Protein AF-A0A4W5LMT3-F1 (afdb_monomer_lite)

Sequence (85 aa):
MDEIDGMAGNEDRGGIQEMIGLIKQSRIPIICMCNDRNHQKIRSLANYCFDLRFQRPRLEQIKVCIHTHTGKYTTETHRSRNTSI

Organism: NCBI:txid62062

Radius of gyration: 20.85 Å; chains: 1; bounding box: 31×31×60 Å

Secondary structure (DSSP, 8-state):
---GGG--TTTTTTHHHHHHHHHHH-SSPPP---S-TTSHHHHHHGGGS--PPPPPPPHHHHHHHHHHHHHHHHHHHHHHHHS--

Foldseek 3Di:
DEAPLPQDDPVNVCVLVVVLVCLVPDPDDDDYYHDDCVRPSNVVNCVSDDDDDDDDDDPVVVVVVVVVVVVVVVVVVVVVVVVPD

pLDDT: mean 82.75, std 13.2, range [46.56, 96.5]

Structure (mmCIF, N/CA/C/O backbone):
data_AF-A0A4W5LMT3-F1
#
_entry.id   AF-A0A4W5LMT3-F1
#
loop_
_atom_site.group_PDB
_atom_site.id
_atom_site.type_symbol
_atom_site.label_atom_id
_atom_site.label_alt_id
_atom_site.label_comp_id
_atom_site.label_asym_id
_atom_site.label_entity_id
_atom_site.label_seq_id
_atom_site.pdbx_PDB_ins_code
_atom_site.Cartn_x
_atom_site.Cartn_y
_atom_site.Cartn_z
_atom_site.occupancy
_atom_site.B_iso_or_equiv
_atom_site.auth_seq_id
_atom_site.auth_comp_id
_atom_site.auth_asym_id
_atom_site.auth_atom_id
_atom_site.pdbx_PDB_model_num
ATOM 1 N N . MET A 1 1 ? -2.499 7.124 -1.427 1.00 76.19 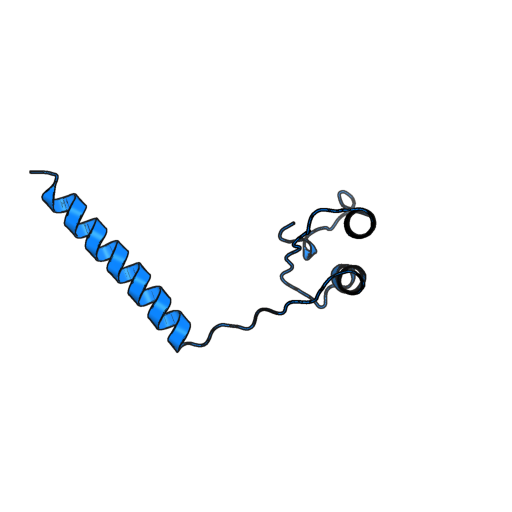1 MET A N 1
ATOM 2 C CA . MET A 1 1 ? -1.341 7.635 -0.668 1.00 76.19 1 MET A CA 1
ATOM 3 C C . MET A 1 1 ? -0.166 6.739 -0.995 1.00 76.19 1 MET A C 1
ATOM 5 O O . MET A 1 1 ? -0.285 5.534 -0.781 1.00 76.19 1 MET A O 1
ATOM 9 N N . ASP A 1 2 ? 0.870 7.295 -1.614 1.00 82.12 2 ASP A N 1
ATOM 10 C CA . ASP A 1 2 ? 2.090 6.560 -1.963 1.00 82.12 2 ASP A CA 1
ATOM 11 C C . ASP A 1 2 ? 3.119 6.677 -0.829 1.00 82.12 2 ASP A C 1
ATOM 13 O O . ASP A 1 2 ? 3.037 7.623 -0.048 1.00 82.12 2 ASP A O 1
ATOM 17 N N . GLU A 1 3 ? 4.025 5.707 -0.718 1.00 82.06 3 GLU A N 1
ATOM 18 C CA . GLU A 1 3 ? 5.136 5.694 0.253 1.00 82.06 3 GLU A CA 1
ATOM 19 C C . GLU A 1 3 ? 4.710 5.877 1.724 1.00 82.06 3 GLU A C 1
ATOM 21 O O . GLU A 1 3 ? 5.376 6.524 2.534 1.00 82.06 3 GLU A O 1
ATOM 26 N N . ILE A 1 4 ? 3.580 5.281 2.112 1.00 80.81 4 ILE A N 1
ATOM 27 C CA . ILE A 1 4 ? 3.007 5.447 3.460 1.00 80.81 4 ILE A CA 1
ATOM 28 C C . ILE A 1 4 ? 3.879 4.836 4.578 1.00 80.81 4 ILE A C 1
ATOM 30 O O . ILE A 1 4 ? 3.708 5.139 5.761 1.00 80.81 4 ILE A O 1
ATOM 34 N N . ASP A 1 5 ? 4.836 3.980 4.218 1.00 78.75 5 ASP A N 1
ATOM 35 C CA . ASP A 1 5 ? 5.876 3.461 5.106 1.00 78.75 5 ASP A CA 1
ATOM 36 C C . ASP A 1 5 ? 6.976 4.483 5.423 1.00 78.75 5 ASP A C 1
ATOM 38 O O . ASP A 1 5 ? 7.648 4.326 6.445 1.00 78.75 5 ASP A O 1
ATOM 42 N N . GLY A 1 6 ? 7.103 5.540 4.616 1.00 80.62 6 GLY A N 1
ATOM 43 C CA . GLY A 1 6 ? 8.033 6.651 4.808 1.00 80.62 6 GLY A CA 1
ATOM 44 C C . GLY A 1 6 ? 7.590 7.693 5.838 1.00 80.62 6 GLY A C 1
ATOM 45 O O . GLY A 1 6 ? 8.422 8.486 6.268 1.00 80.62 6 GLY A O 1
ATOM 46 N N . MET A 1 7 ? 6.328 7.675 6.295 1.00 74.44 7 MET A N 1
ATOM 47 C CA . MET A 1 7 ? 5.828 8.614 7.313 1.00 74.44 7 MET A CA 1
ATOM 48 C C . MET A 1 7 ? 6.569 8.416 8.642 1.00 74.44 7 MET A C 1
ATOM 50 O O . MET A 1 7 ? 6.259 7.501 9.421 1.00 74.44 7 MET A O 1
ATOM 54 N N . ALA A 1 8 ? 7.576 9.243 8.910 1.00 67.94 8 ALA A N 1
ATOM 55 C CA . ALA A 1 8 ? 8.514 9.110 10.020 1.00 67.94 8 ALA A CA 1
ATOM 56 C C . ALA A 1 8 ? 8.951 10.479 10.565 1.00 67.94 8 ALA A C 1
ATOM 58 O O . ALA A 1 8 ? 8.747 11.512 9.949 1.00 67.94 8 ALA A O 1
ATOM 59 N N . GLY A 1 9 ? 9.551 10.485 11.759 1.00 69.19 9 GLY A N 1
ATOM 60 C CA . GLY A 1 9 ? 9.931 11.722 12.446 1.00 69.19 9 GLY A CA 1
ATOM 61 C C . GLY A 1 9 ? 8.805 12.337 13.283 1.00 69.19 9 GLY A C 1
ATOM 62 O O . GLY A 1 9 ? 7.726 11.763 13.438 1.00 69.19 9 GLY A O 1
ATOM 63 N N . ASN A 1 10 ? 9.098 13.484 13.901 1.00 67.94 10 ASN A N 1
ATOM 64 C CA . ASN A 1 10 ? 8.134 14.220 14.727 1.00 67.94 10 ASN A CA 1
ATOM 65 C C . ASN A 1 10 ? 7.057 14.923 13.892 1.00 67.94 10 ASN A C 1
ATOM 67 O O . ASN A 1 10 ? 6.002 15.230 14.436 1.00 67.94 10 ASN A O 1
ATOM 71 N N . GLU A 1 11 ? 7.322 15.151 12.605 1.00 71.56 11 GLU A N 1
ATOM 72 C CA . GLU A 1 11 ? 6.434 15.868 11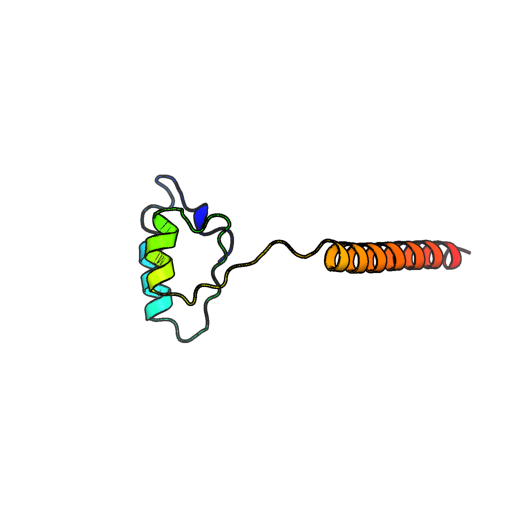.685 1.00 71.56 11 GLU A CA 1
ATOM 73 C C . GLU A 1 11 ? 5.192 15.032 11.327 1.00 71.56 1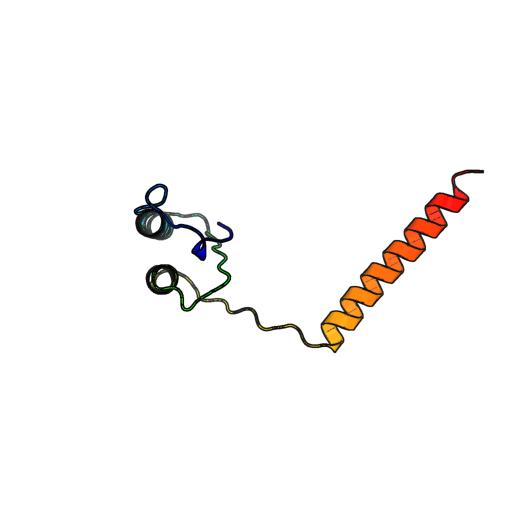1 GLU A C 1
ATOM 75 O O . GLU A 1 11 ? 4.088 15.561 11.334 1.00 71.56 11 GLU A O 1
ATOM 80 N N . ASP A 1 12 ? 5.338 13.707 11.181 1.00 74.62 12 ASP A N 1
ATOM 81 C CA . ASP A 1 12 ? 4.238 12.782 10.844 1.00 74.62 12 ASP A CA 1
ATOM 82 C C . ASP A 1 12 ? 3.725 11.963 12.044 1.00 74.62 12 ASP A C 1
ATOM 84 O O . ASP A 1 12 ? 3.148 10.870 11.903 1.00 74.62 12 ASP A O 1
ATOM 88 N N . ARG A 1 13 ? 3.956 12.445 13.272 1.00 75.00 13 ARG A N 1
ATOM 89 C CA . ARG A 1 13 ? 3.466 11.767 14.481 1.00 75.00 13 ARG A CA 1
ATOM 90 C C . ARG A 1 13 ? 1.939 11.678 14.450 1.00 75.00 13 ARG A C 1
ATOM 92 O O . ARG A 1 13 ? 1.243 12.678 14.526 1.00 75.00 13 ARG A O 1
ATOM 99 N N . GLY A 1 14 ? 1.427 10.449 14.387 1.00 83.12 14 GLY A N 1
ATOM 100 C CA . GLY A 1 14 ? -0.012 10.171 14.356 1.00 83.12 14 GLY A CA 1
ATOM 101 C C . GLY A 1 14 ? -0.616 10.048 12.953 1.00 83.12 14 GLY A C 1
ATOM 102 O O . GLY A 1 14 ? -1.756 9.604 12.852 1.00 83.12 14 GLY A O 1
ATOM 103 N N . GLY A 1 15 ? 0.138 10.306 11.875 1.00 87.69 15 GLY A N 1
ATOM 104 C CA . GLY A 1 15 ? -0.387 10.248 10.500 1.00 87.69 15 GLY A CA 1
ATOM 105 C C . GLY A 1 15 ? -1.044 8.906 10.141 1.00 87.69 15 GLY A C 1
ATOM 106 O O . GLY A 1 15 ? -2.107 8.868 9.530 1.00 87.69 15 GLY A O 1
ATOM 107 N N . ILE A 1 16 ? -0.487 7.785 10.618 1.00 88.75 16 ILE A N 1
ATOM 108 C CA . ILE A 1 16 ? -1.091 6.449 10.444 1.00 88.75 16 ILE A CA 1
ATOM 109 C C . ILE A 1 16 ? -2.440 6.320 11.164 1.00 88.75 16 ILE A C 1
ATOM 111 O O . ILE A 1 16 ? -3.353 5.694 10.632 1.00 88.75 16 ILE A O 1
ATOM 115 N N . GLN A 1 17 ? -2.571 6.863 12.378 1.00 89.06 17 GLN A N 1
ATOM 116 C CA . GLN A 1 17 ? -3.822 6.774 13.136 1.00 89.06 17 GLN A CA 1
ATOM 117 C C . GLN A 1 17 ? -4.923 7.586 12.460 1.00 89.06 17 GLN A C 1
ATOM 119 O O . GLN A 1 17 ? -6.037 7.083 12.314 1.00 89.06 17 GLN A O 1
ATOM 124 N N . GLU A 1 18 ? -4.587 8.782 11.980 1.00 90.31 18 GLU A N 1
ATOM 125 C CA . GLU A 1 18 ? -5.527 9.618 11.237 1.00 90.31 18 GLU A CA 1
ATOM 126 C C . GLU A 1 18 ? -5.936 8.954 9.920 1.00 90.31 18 GLU A C 1
ATOM 128 O O . GLU A 1 18 ? -7.119 8.885 9.590 1.00 90.31 18 GLU A O 1
ATOM 133 N N . MET A 1 19 ? -4.981 8.337 9.218 1.00 90.94 19 MET A N 1
ATOM 134 C CA . MET A 1 19 ? -5.264 7.587 7.996 1.00 90.94 19 MET A CA 1
ATOM 135 C C . MET A 1 19 ? -6.205 6.400 8.243 1.00 90.94 19 MET A C 1
ATOM 137 O O . MET A 1 19 ? -7.122 6.160 7.458 1.00 90.94 19 MET A O 1
ATOM 141 N N . ILE A 1 20 ? -6.035 5.675 9.353 1.00 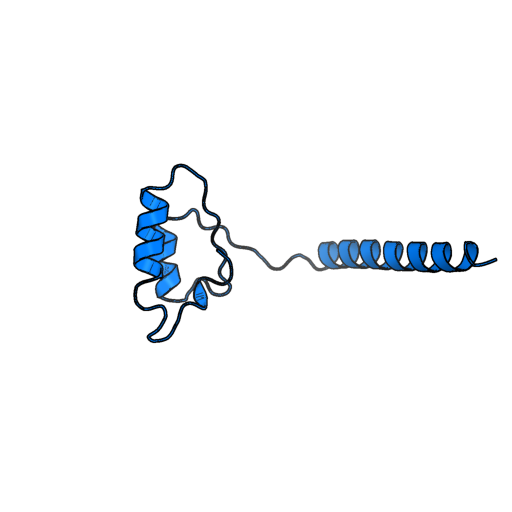91.81 20 ILE A N 1
ATOM 142 C CA . ILE A 1 20 ? -6.979 4.624 9.767 1.00 91.81 20 ILE A CA 1
ATOM 143 C C . ILE A 1 20 ? -8.369 5.224 10.031 1.00 91.81 20 ILE A C 1
ATOM 145 O O . ILE A 1 20 ? -9.376 4.614 9.665 1.00 91.81 20 ILE A O 1
ATOM 149 N N . GLY A 1 21 ? -8.441 6.405 10.651 1.00 93.44 21 GLY A N 1
ATOM 150 C CA . GLY A 1 21 ? -9.689 7.146 10.851 1.00 93.44 21 GLY A CA 1
ATOM 151 C C . GLY A 1 21 ? -10.388 7.466 9.529 1.00 93.44 21 GLY A C 1
ATOM 152 O O . GLY A 1 21 ? -11.565 7.140 9.359 1.00 93.44 21 GLY A O 1
ATOM 153 N N . LEU A 1 22 ? -9.638 8.001 8.564 1.00 93.44 22 LEU A N 1
ATOM 154 C CA . LEU A 1 22 ? -10.128 8.301 7.219 1.00 93.44 22 LEU A CA 1
ATOM 155 C C . LEU A 1 22 ? -10.622 7.049 6.497 1.00 93.44 22 LEU A C 1
ATOM 157 O O . LEU A 1 22 ? -11.713 7.068 5.938 1.00 93.44 22 LEU A O 1
ATOM 161 N N . ILE A 1 23 ? -9.881 5.940 6.548 1.00 93.44 23 ILE A N 1
ATOM 162 C CA . ILE A 1 23 ? -10.293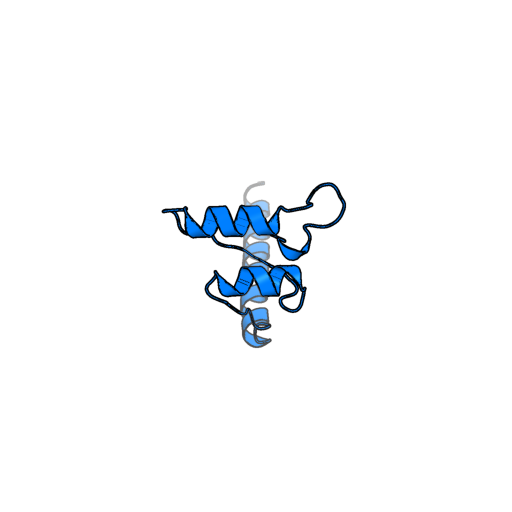 4.674 5.922 1.00 93.44 23 ILE A CA 1
ATOM 163 C C . ILE A 1 23 ? -11.627 4.179 6.491 1.00 93.44 23 ILE A C 1
ATOM 165 O O . ILE A 1 23 ? -12.478 3.717 5.735 1.00 93.44 23 ILE A O 1
ATOM 169 N N . LYS A 1 24 ? -11.844 4.311 7.805 1.00 92.94 24 LYS A N 1
ATOM 170 C CA . LYS A 1 24 ? -13.095 3.885 8.456 1.00 92.94 24 LYS A CA 1
ATOM 171 C C . LYS A 1 24 ? -14.303 4.746 8.082 1.00 92.94 24 LYS A C 1
ATOM 173 O O . LYS A 1 24 ? -15.424 4.249 8.117 1.00 92.94 24 LYS A O 1
ATOM 178 N N . GLN A 1 25 ? -14.092 6.027 7.788 1.00 95.44 25 GLN A N 1
ATOM 179 C CA . GLN A 1 25 ? -15.172 6.989 7.534 1.00 95.44 25 GLN A CA 1
ATOM 180 C C . GLN A 1 25 ? -15.404 7.258 6.042 1.00 95.44 25 GLN A C 1
ATOM 182 O O . GLN A 1 25 ? -16.483 7.710 5.652 1.00 95.44 25 GLN A O 1
ATOM 187 N N . SER A 1 26 ? -14.401 6.998 5.202 1.00 94.38 26 SER A N 1
ATOM 188 C CA . SER A 1 26 ? -14.447 7.294 3.776 1.00 94.38 26 SER A CA 1
ATOM 189 C C . SER A 1 26 ? -15.483 6.434 3.057 1.00 94.38 26 SER A C 1
ATOM 191 O O . SER A 1 26 ? -15.554 5.220 3.227 1.00 94.38 26 SER A O 1
ATOM 193 N N . ARG A 1 27 ? -16.257 7.075 2.177 1.00 94.31 27 ARG A N 1
ATOM 194 C CA . ARG A 1 27 ? -17.148 6.406 1.211 1.00 94.31 27 ARG A CA 1
ATOM 195 C C . ARG A 1 27 ? -16.503 6.230 -0.165 1.00 94.31 27 ARG A C 1
ATOM 197 O O . ARG A 1 27 ? -17.126 5.691 -1.073 1.00 94.31 27 ARG A O 1
ATOM 204 N N . ILE A 1 28 ? -15.272 6.714 -0.319 1.00 93.19 28 ILE A N 1
ATOM 205 C CA . ILE A 1 28 ? -14.471 6.628 -1.539 1.00 93.19 28 ILE A CA 1
ATOM 206 C C . ILE A 1 28 ? -13.366 5.592 -1.292 1.00 93.19 28 ILE A C 1
ATOM 208 O O . ILE A 1 28 ? -12.750 5.622 -0.221 1.00 93.19 28 ILE A O 1
ATOM 212 N N . PRO A 1 29 ? -13.095 4.677 -2.241 1.00 91.25 29 PRO A N 1
ATOM 213 C CA . PRO A 1 29 ? -12.032 3.693 -2.084 1.00 91.25 29 PRO A CA 1
ATOM 214 C C . PRO A 1 29 ? -10.668 4.382 -1.992 1.00 91.25 29 PRO A C 1
ATOM 216 O O . PRO A 1 29 ? -10.288 5.163 -2.863 1.00 91.25 29 PRO A O 1
ATOM 219 N N . ILE A 1 30 ? -9.923 4.072 -0.933 1.00 92.75 30 ILE A N 1
ATOM 220 C CA . ILE A 1 30 ? -8.581 4.602 -0.696 1.00 92.75 30 ILE A CA 1
ATOM 221 C C . ILE A 1 30 ? -7.560 3.521 -1.047 1.00 92.75 30 ILE A C 1
ATOM 223 O O . ILE A 1 30 ? -7.614 2.414 -0.515 1.00 92.75 30 ILE A O 1
ATOM 227 N N . ILE A 1 31 ? -6.610 3.857 -1.923 1.00 93.06 31 ILE A N 1
ATOM 228 C CA . ILE A 1 31 ? -5.488 2.984 -2.279 1.00 93.06 31 ILE A CA 1
ATOM 229 C C . ILE A 1 31 ? -4.229 3.494 -1.575 1.00 93.06 31 ILE A C 1
ATOM 231 O O . ILE A 1 31 ? -3.796 4.636 -1.780 1.00 93.06 31 ILE A O 1
ATOM 235 N N . CYS A 1 32 ? -3.654 2.636 -0.735 1.00 92.38 32 CYS A N 1
ATOM 236 C CA . CYS A 1 32 ? -2.399 2.881 -0.030 1.00 92.38 32 CYS A CA 1
ATOM 237 C C . CYS A 1 32 ? -1.306 1.989 -0.616 1.00 92.38 32 CYS A C 1
ATOM 239 O O . CYS A 1 32 ? -1.526 0.791 -0.798 1.00 92.38 32 CYS A O 1
ATOM 241 N N . MET A 1 33 ? -0.140 2.570 -0.883 1.00 91.88 33 MET A N 1
ATOM 242 C CA . MET A 1 33 ? 1.032 1.857 -1.385 1.00 91.88 33 MET A CA 1
ATOM 243 C C . MET A 1 33 ? 2.158 1.981 -0.357 1.00 91.88 33 MET A C 1
ATOM 245 O O . MET A 1 33 ? 2.348 3.038 0.243 1.00 91.88 33 MET A O 1
ATOM 249 N N . CYS A 1 34 ? 2.848 0.871 -0.107 1.00 90.62 34 CYS A N 1
ATOM 250 C CA . CYS A 1 34 ? 3.988 0.781 0.802 1.00 90.62 34 CYS A CA 1
ATOM 251 C C . CYS A 1 34 ? 5.046 -0.137 0.193 1.00 90.62 34 CYS A C 1
ATOM 253 O O . CYS A 1 34 ? 4.692 -1.141 -0.435 1.00 90.62 34 CYS A O 1
ATOM 255 N N . ASN A 1 35 ? 6.321 0.163 0.431 1.00 89.38 35 ASN A N 1
ATOM 256 C CA . ASN A 1 35 ? 7.425 -0.660 -0.056 1.00 89.38 35 ASN A CA 1
ATOM 257 C C . ASN A 1 35 ? 7.748 -1.812 0.907 1.00 89.38 35 ASN A C 1
ATOM 259 O O . ASN A 1 35 ? 7.924 -2.948 0.462 1.00 89.38 35 ASN A O 1
ATOM 263 N N . ASP A 1 36 ? 7.773 -1.555 2.220 1.00 87.50 36 ASP A N 1
ATOM 264 C CA . ASP A 1 36 ? 7.986 -2.587 3.241 1.00 87.50 36 ASP A CA 1
ATOM 265 C C . ASP A 1 36 ? 6.732 -2.866 4.079 1.00 87.50 36 ASP A C 1
ATOM 267 O O . ASP A 1 36 ? 6.323 -2.106 4.962 1.00 87.50 36 ASP A O 1
ATOM 271 N N . ARG A 1 37 ? 6.156 -4.049 3.861 1.00 86.62 37 ARG A N 1
ATOM 272 C CA . ARG A 1 37 ? 4.992 -4.519 4.613 1.00 86.62 37 ARG A CA 1
ATOM 273 C C . ARG A 1 37 ? 5.301 -4.874 6.073 1.00 86.62 37 ARG A C 1
ATOM 275 O O . ARG A 1 37 ? 4.396 -4.844 6.911 1.00 86.62 37 ARG A O 1
ATOM 282 N N . ASN A 1 38 ? 6.537 -5.248 6.391 1.00 88.12 38 ASN A N 1
ATOM 283 C CA . ASN A 1 38 ? 6.910 -5.679 7.739 1.00 88.12 38 ASN A CA 1
ATOM 284 C C . ASN A 1 38 ? 7.092 -4.504 8.703 1.00 88.12 38 ASN A C 1
ATOM 286 O O . ASN A 1 38 ? 7.154 -4.710 9.920 1.00 88.12 38 ASN A O 1
ATOM 290 N N . HIS A 1 39 ? 7.116 -3.279 8.182 1.00 87.56 39 HIS A N 1
ATOM 291 C CA . HIS A 1 39 ? 7.223 -2.079 8.985 1.00 87.56 39 HIS A CA 1
ATOM 292 C C . HIS A 1 39 ? 6.067 -1.995 10.004 1.00 87.56 39 HIS A C 1
ATOM 294 O O . HIS A 1 39 ? 4.892 -2.175 9.667 1.00 87.56 39 HIS A O 1
ATOM 300 N N . GLN A 1 40 ? 6.384 -1.733 11.280 1.00 85.62 40 GLN A N 1
ATOM 301 C CA . GLN A 1 40 ? 5.418 -1.813 12.394 1.00 85.62 40 GLN A CA 1
ATOM 302 C C . GLN A 1 40 ? 4.161 -0.958 12.167 1.00 85.62 40 GLN A C 1
ATOM 304 O O . GLN A 1 40 ? 3.050 -1.382 12.481 1.00 85.62 40 GLN A O 1
ATOM 309 N N . LYS A 1 41 ? 4.331 0.223 11.567 1.00 83.00 41 LYS A N 1
ATOM 310 C CA . LYS A 1 41 ? 3.247 1.148 11.213 1.00 83.00 41 LYS A CA 1
ATOM 311 C C . LYS A 1 41 ? 2.287 0.556 10.180 1.00 83.00 41 LYS A C 1
ATOM 313 O O . LYS A 1 41 ? 1.070 0.635 10.345 1.00 83.00 41 LYS A O 1
ATOM 318 N N . ILE A 1 42 ? 2.835 -0.099 9.158 1.00 89.19 42 ILE A N 1
ATOM 319 C CA . ILE A 1 42 ? 2.053 -0.750 8.105 1.00 89.19 42 ILE A CA 1
ATOM 320 C C . ILE A 1 42 ? 1.319 -1.968 8.648 1.00 89.19 42 ILE A C 1
ATOM 322 O O . ILE A 1 42 ? 0.176 -2.200 8.270 1.00 89.19 42 ILE A O 1
ATOM 326 N N . ARG A 1 43 ? 1.913 -2.722 9.580 1.00 89.44 43 ARG A N 1
ATOM 327 C CA . ARG A 1 43 ? 1.216 -3.838 10.241 1.00 89.44 43 ARG A CA 1
ATOM 328 C C . ARG A 1 43 ? -0.077 -3.385 10.922 1.00 89.44 43 ARG A C 1
ATOM 330 O O . ARG A 1 43 ? -1.079 -4.082 10.804 1.00 89.44 43 ARG A O 1
ATOM 337 N N . SER A 1 44 ? -0.069 -2.223 11.575 1.00 89.31 44 SER A N 1
ATOM 338 C CA . SER A 1 44 ? -1.267 -1.643 12.196 1.00 89.31 44 SER A CA 1
ATOM 339 C C . SER A 1 44 ? -2.311 -1.205 11.165 1.00 89.31 44 SER A C 1
ATOM 341 O O . SER A 1 44 ? -3.492 -1.499 11.341 1.00 89.31 44 SER A O 1
ATOM 343 N N . LEU A 1 45 ? -1.886 -0.546 10.081 1.00 90.25 45 LEU A N 1
ATOM 344 C CA . LEU A 1 45 ? -2.763 -0.099 8.991 1.00 90.25 45 LEU A CA 1
ATOM 345 C C . LEU A 1 45 ? -3.375 -1.273 8.213 1.00 90.25 45 LEU A C 1
ATOM 347 O O . LEU A 1 45 ? -4.557 -1.257 7.886 1.00 90.25 45 LEU A O 1
ATOM 351 N N . ALA A 1 46 ? -2.587 -2.315 7.951 1.00 90.75 46 ALA A N 1
ATOM 352 C CA . ALA A 1 46 ? -2.981 -3.453 7.130 1.00 90.75 46 ALA A CA 1
ATOM 353 C C . ALA A 1 46 ? -4.123 -4.286 7.731 1.00 90.75 46 ALA A C 1
ATOM 355 O O . ALA A 1 46 ? -4.754 -5.043 7.006 1.00 90.75 46 ALA A O 1
ATOM 356 N N . ASN A 1 47 ? -4.425 -4.131 9.024 1.00 91.12 47 ASN A N 1
ATOM 357 C CA . ASN A 1 47 ? -5.612 -4.735 9.638 1.00 91.12 47 ASN A CA 1
ATOM 358 C C . ASN A 1 47 ? -6.929 -4.092 9.163 1.00 91.12 47 ASN A C 1
ATOM 360 O O . ASN A 1 47 ? -7.995 -4.660 9.379 1.00 91.12 47 ASN A O 1
ATOM 364 N N . TYR A 1 48 ? -6.864 -2.910 8.544 1.00 92.00 48 TYR A N 1
ATOM 365 C CA . TYR A 1 48 ? -8.019 -2.140 8.069 1.00 92.00 48 TYR A CA 1
ATOM 366 C C . TYR A 1 48 ? -8.106 -2.066 6.540 1.00 92.00 48 TYR A C 1
ATOM 368 O O . TYR A 1 48 ? -9.028 -1.453 6.009 1.00 92.00 48 TYR A O 1
ATOM 376 N N . CYS A 1 49 ? -7.158 -2.683 5.835 1.00 92.00 49 CYS A N 1
ATOM 377 C CA . CYS A 1 49 ? -7.057 -2.644 4.383 1.00 92.00 49 CYS A CA 1
ATOM 378 C C . CYS A 1 49 ? -7.086 -4.058 3.805 1.00 92.00 49 CYS A C 1
ATOM 380 O O . CYS A 1 49 ? -6.692 -5.026 4.454 1.00 92.00 49 CYS A O 1
ATOM 382 N N . PHE A 1 50 ? -7.472 -4.166 2.538 1.00 92.94 50 PHE A N 1
ATOM 383 C CA . PHE A 1 50 ? -7.216 -5.373 1.765 1.00 92.94 50 PHE A CA 1
ATOM 384 C C . PHE A 1 50 ? -5.734 -5.422 1.353 1.00 92.94 50 PHE A C 1
ATOM 386 O O . PHE A 1 50 ? -5.245 -4.520 0.674 1.00 92.94 50 PHE A O 1
ATOM 393 N N . ASP A 1 51 ? -5.013 -6.453 1.798 1.00 92.12 51 ASP A N 1
ATOM 394 C CA . ASP A 1 51 ? -3.570 -6.606 1.576 1.00 92.12 51 ASP A CA 1
ATOM 395 C C . ASP A 1 51 ? -3.267 -7.214 0.202 1.00 92.12 51 ASP A C 1
ATOM 397 O O . ASP A 1 51 ? -3.380 -8.424 -0.002 1.00 92.12 51 ASP A O 1
ATOM 401 N N . LEU A 1 52 ? -2.837 -6.368 -0.733 1.00 92.62 52 LEU A N 1
ATOM 402 C CA . LEU A 1 52 ? -2.369 -6.775 -2.054 1.00 92.62 52 LEU A CA 1
ATOM 403 C C . LEU A 1 52 ? -0.841 -6.783 -2.098 1.00 92.62 52 LEU A C 1
ATOM 405 O O . LEU A 1 52 ? -0.195 -5.745 -1.973 1.00 92.62 52 LEU A O 1
ATOM 409 N N . ARG A 1 53 ? -0.258 -7.965 -2.321 1.00 91.69 53 ARG A N 1
ATOM 410 C CA . ARG A 1 53 ? 1.197 -8.140 -2.399 1.00 91.69 53 ARG A CA 1
ATOM 411 C C . ARG A 1 53 ? 1.656 -8.252 -3.842 1.00 91.69 53 ARG A C 1
ATOM 413 O O . ARG A 1 53 ? 1.340 -9.222 -4.529 1.00 91.69 53 ARG A O 1
ATOM 420 N N . PHE A 1 54 ? 2.461 -7.289 -4.273 1.00 91.56 54 PHE A N 1
ATOM 421 C CA . PHE A 1 54 ? 3.127 -7.350 -5.565 1.00 91.56 54 PHE A CA 1
ATOM 422 C C . PHE A 1 54 ? 4.320 -8.300 -5.492 1.00 91.56 54 PHE A C 1
ATOM 424 O O . PHE A 1 54 ? 5.193 -8.179 -4.634 1.00 91.56 54 PHE A O 1
ATOM 431 N N . GLN A 1 55 ? 4.350 -9.263 -6.405 1.00 92.00 55 GLN A N 1
ATOM 432 C CA . GLN A 1 55 ? 5.499 -10.136 -6.595 1.00 92.00 55 GLN A CA 1
ATOM 433 C C . GLN A 1 55 ? 6.386 -9.579 -7.700 1.00 92.00 55 GLN A C 1
ATOM 435 O O . GLN A 1 55 ? 5.914 -8.904 -8.617 1.00 92.00 55 GLN A O 1
ATOM 440 N N . ARG A 1 56 ? 7.682 -9.896 -7.634 1.00 91.88 56 ARG A N 1
ATOM 441 C CA . ARG A 1 56 ? 8.588 -9.567 -8.732 1.00 91.88 56 ARG A CA 1
ATOM 442 C C . ARG A 1 56 ? 8.075 -10.214 -10.025 1.00 91.88 56 ARG A C 1
ATOM 444 O O . ARG A 1 56 ? 7.819 -11.421 -10.023 1.00 91.88 56 ARG A O 1
ATOM 451 N N . PRO A 1 57 ? 7.921 -9.442 -11.115 1.00 94.56 57 PRO A N 1
ATOM 452 C CA . PRO A 1 57 ? 7.471 -9.990 -12.383 1.00 94.56 57 PRO A CA 1
ATOM 453 C C . PRO A 1 57 ? 8.476 -11.017 -12.907 1.00 94.56 57 PRO A C 1
ATOM 455 O O . PRO A 1 57 ? 9.680 -10.935 -12.645 1.00 94.56 57 PRO A O 1
ATOM 458 N N . ARG A 1 58 ? 7.983 -11.997 -13.668 1.00 96.50 58 ARG A N 1
ATOM 459 C CA . ARG A 1 58 ? 8.847 -13.014 -14.278 1.00 96.50 58 ARG A CA 1
ATOM 460 C C . ARG A 1 58 ? 9.724 -12.377 -15.351 1.00 96.50 58 ARG A C 1
ATOM 462 O O . ARG A 1 58 ? 9.285 -11.460 -16.045 1.00 96.50 58 ARG A O 1
ATOM 469 N N . LEU A 1 59 ? 10.923 -12.926 -15.552 1.00 94.44 59 LEU A N 1
ATOM 470 C CA . LEU A 1 59 ? 11.877 -12.429 -16.552 1.00 94.44 59 LEU A CA 1
ATOM 471 C C . LEU A 1 59 ? 11.255 -12.307 -17.950 1.00 94.44 59 LEU A C 1
ATOM 473 O O . LEU A 1 59 ? 11.479 -11.309 -18.625 1.00 94.44 59 LEU A O 1
ATOM 477 N N . GLU A 1 60 ? 10.412 -13.257 -18.357 1.00 94.88 60 GLU A N 1
ATOM 478 C CA . GLU A 1 60 ? 9.733 -13.208 -19.660 1.00 94.88 60 GLU A CA 1
ATOM 479 C C . GLU A 1 60 ? 8.774 -12.014 -19.794 1.00 94.88 60 GLU A C 1
ATOM 481 O O . GLU A 1 60 ? 8.730 -11.367 -20.837 1.00 94.88 60 GLU A O 1
ATOM 486 N N . GLN A 1 61 ? 8.063 -11.647 -18.724 1.00 93.06 61 GLN A N 1
ATOM 487 C CA . GLN A 1 61 ? 7.171 -10.480 -18.727 1.00 93.06 61 GLN A CA 1
ATOM 4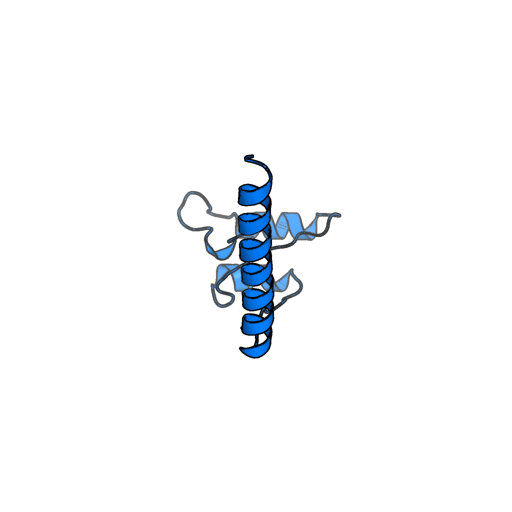88 C C . GLN A 1 61 ? 7.971 -9.175 -18.811 1.00 93.06 61 GLN A C 1
ATOM 490 O O . GLN A 1 61 ? 7.574 -8.246 -19.515 1.00 93.06 61 GLN A O 1
ATOM 495 N N . ILE A 1 62 ? 9.124 -9.128 -18.137 1.00 93.50 62 ILE A N 1
ATOM 496 C CA . ILE A 1 62 ? 10.048 -7.991 -18.196 1.00 93.50 62 ILE A CA 1
ATOM 497 C C . ILE A 1 62 ? 10.606 -7.844 -19.617 1.00 93.50 62 ILE A C 1
ATOM 499 O O . ILE A 1 62 ? 10.549 -6.751 -20.176 1.00 93.50 62 ILE A O 1
ATOM 503 N N . LYS A 1 63 ? 11.080 -8.937 -20.233 1.00 92.38 63 LYS A N 1
ATOM 504 C CA . LYS A 1 63 ? 11.609 -8.940 -21.609 1.00 92.38 63 LYS A CA 1
ATOM 505 C C . LYS A 1 63 ? 10.589 -8.411 -22.614 1.00 92.38 63 LYS A C 1
ATOM 507 O O . LYS A 1 63 ? 10.927 -7.532 -23.401 1.00 92.38 63 LYS A O 1
ATOM 512 N N . VAL A 1 64 ? 9.346 -8.900 -22.565 1.00 93.31 64 VAL A N 1
ATOM 513 C CA . VAL A 1 64 ? 8.261 -8.438 -23.450 1.00 93.31 64 VAL A CA 1
ATOM 514 C C . VAL A 1 64 ? 7.997 -6.944 -23.264 1.00 93.31 64 VAL A C 1
ATOM 516 O O . VAL A 1 64 ? 7.881 -6.208 -24.248 1.00 93.31 64 VAL A O 1
ATOM 519 N N . CYS A 1 65 ? 7.941 -6.479 -22.013 1.00 91.38 65 CYS A N 1
ATOM 520 C CA . CYS A 1 65 ? 7.697 -5.073 -21.710 1.00 91.38 65 CYS A CA 1
ATOM 521 C C . CYS A 1 65 ? 8.828 -4.178 -22.235 1.00 91.38 65 CYS A C 1
ATOM 523 O O . CYS A 1 65 ? 8.556 -3.201 -22.934 1.00 91.38 65 CYS A O 1
ATOM 525 N N . ILE A 1 66 ? 10.088 -4.543 -21.972 1.00 91.88 66 ILE A N 1
ATOM 526 C CA . ILE A 1 66 ? 11.260 -3.800 -22.449 1.00 91.88 66 ILE A CA 1
ATOM 527 C C . ILE A 1 66 ? 11.302 -3.800 -23.975 1.00 91.88 66 ILE A C 1
ATOM 529 O O . ILE A 1 66 ? 11.404 -2.728 -24.557 1.00 91.88 66 ILE A O 1
ATOM 533 N N . HIS A 1 67 ? 11.147 -4.960 -24.622 1.00 87.81 67 HIS A N 1
ATOM 534 C CA . HIS A 1 67 ? 11.148 -5.071 -26.082 1.00 87.81 67 HIS A CA 1
ATOM 535 C C . HIS A 1 67 ? 10.090 -4.163 -26.725 1.00 87.81 67 HIS A C 1
ATOM 537 O O . HIS A 1 67 ? 10.382 -3.432 -27.673 1.00 87.81 67 HIS A O 1
ATOM 543 N N . THR A 1 68 ? 8.878 -4.153 -26.162 1.00 87.50 68 THR A N 1
ATOM 544 C CA . THR A 1 68 ? 7.788 -3.285 -26.626 1.00 87.50 68 THR A CA 1
ATOM 545 C C . THR A 1 68 ? 8.141 -1.806 -26.466 1.00 87.50 68 THR A C 1
ATOM 547 O O . THR A 1 68 ? 7.905 -1.021 -27.383 1.00 87.50 68 THR A O 1
ATOM 550 N N . HIS A 1 69 ? 8.722 -1.407 -25.330 1.00 82.31 69 HIS A N 1
ATOM 551 C CA . HIS A 1 69 ? 9.144 -0.020 -25.117 1.00 82.31 69 HIS A CA 1
ATOM 552 C C . HIS A 1 69 ? 10.272 0.370 -26.074 1.00 82.31 69 HIS A C 1
ATOM 554 O O . HIS A 1 69 ? 10.165 1.387 -26.752 1.00 82.31 69 HIS A O 1
ATOM 560 N N . THR A 1 70 ? 11.312 -0.456 -26.210 1.00 83.75 70 THR A N 1
ATOM 561 C CA . THR A 1 70 ? 12.427 -0.191 -27.129 1.00 83.75 70 THR A CA 1
ATOM 562 C C . THR A 1 70 ? 11.966 -0.102 -28.580 1.00 83.75 70 THR A C 1
ATOM 564 O O . THR A 1 70 ? 12.393 0.804 -29.287 1.00 83.75 70 THR A O 1
ATOM 567 N N . GLY A 1 71 ? 11.039 -0.968 -29.011 1.00 73.56 71 GLY A N 1
ATOM 568 C CA . GLY A 1 71 ? 10.464 -0.913 -30.355 1.00 73.56 71 GLY A CA 1
ATOM 569 C C . GLY A 1 71 ? 9.736 0.406 -30.626 1.00 73.56 71 GLY A C 1
ATOM 570 O O . GLY A 1 71 ? 9.922 0.998 -31.688 1.00 73.56 71 GLY A O 1
ATOM 571 N N . LYS A 1 72 ? 8.989 0.920 -29.637 1.00 67.00 72 LYS A N 1
ATOM 572 C CA . LYS A 1 72 ? 8.335 2.237 -29.716 1.00 67.00 72 LYS A CA 1
ATOM 573 C C . LYS A 1 72 ? 9.349 3.376 -29.848 1.00 67.00 72 LYS A C 1
ATOM 575 O O . LYS A 1 72 ? 9.220 4.181 -30.772 1.00 67.00 72 LYS A O 1
ATOM 580 N N . TYR A 1 73 ? 10.398 3.388 -29.020 1.00 60.34 73 TYR A N 1
ATOM 581 C CA . TYR A 1 73 ? 11.470 4.390 -29.108 1.00 60.34 73 TYR A CA 1
ATOM 582 C C . TYR A 1 73 ? 12.179 4.372 -30.474 1.00 60.34 73 TYR A C 1
ATOM 584 O O . TYR A 1 73 ? 12.490 5.430 -31.031 1.00 60.34 73 TYR A O 1
ATOM 592 N N . THR A 1 74 ? 12.401 3.191 -31.064 1.00 58.56 74 THR A N 1
ATOM 593 C CA . THR A 1 74 ? 12.990 3.075 -32.409 1.00 58.56 74 THR A CA 1
ATOM 594 C C . THR A 1 74 ? 12.059 3.638 -33.486 1.00 58.56 74 THR A C 1
ATOM 596 O O . THR A 1 74 ? 12.509 4.399 -34.344 1.00 58.56 74 THR A O 1
ATOM 599 N N . THR A 1 75 ? 10.756 3.344 -33.429 1.00 59.31 75 THR A N 1
ATOM 600 C CA . THR A 1 75 ? 9.781 3.880 -34.396 1.00 59.31 75 THR A CA 1
ATOM 601 C C . THR A 1 75 ? 9.577 5.393 -34.288 1.00 59.31 75 THR A C 1
ATOM 603 O O . THR A 1 75 ? 9.468 6.063 -35.315 1.00 59.31 75 THR A O 1
ATOM 606 N N . GLU A 1 76 ? 9.590 5.963 -33.080 1.00 59.84 76 GLU A N 1
ATOM 607 C CA . GLU A 1 76 ? 9.498 7.418 -32.878 1.00 59.84 76 GLU A CA 1
ATOM 608 C C . GLU A 1 76 ? 10.746 8.145 -33.398 1.00 59.84 76 GLU A C 1
ATOM 610 O O . GLU A 1 76 ? 10.634 9.156 -34.095 1.00 59.84 76 GLU A O 1
ATOM 615 N N . THR A 1 77 ? 11.935 7.576 -33.166 1.00 56.59 77 THR A N 1
ATOM 616 C CA . THR A 1 77 ? 13.203 8.125 -33.675 1.00 56.59 77 THR A CA 1
ATOM 617 C C . THR A 1 77 ? 13.247 8.136 -35.207 1.00 56.59 77 THR A C 1
ATOM 619 O O . THR A 1 77 ? 13.728 9.099 -35.805 1.00 56.59 77 THR A O 1
ATOM 622 N N . HIS A 1 78 ? 12.722 7.099 -35.868 1.00 57.41 78 HIS A N 1
ATOM 623 C CA . HIS A 1 78 ? 12.638 7.064 -37.333 1.00 57.41 78 HIS A CA 1
ATOM 624 C C . HIS A 1 78 ? 11.601 8.046 -37.897 1.00 57.41 78 HIS A C 1
ATOM 626 O O . HIS A 1 78 ? 11.841 8.644 -38.946 1.00 57.41 78 HIS A O 1
ATOM 632 N N . ARG A 1 79 ? 10.481 8.274 -37.198 1.00 56.34 79 ARG A N 1
ATOM 633 C CA . ARG A 1 79 ? 9.453 9.234 -37.628 1.00 56.34 79 ARG A CA 1
ATOM 634 C C . ARG A 1 79 ? 9.948 10.681 -37.549 1.00 56.34 79 ARG A C 1
ATOM 636 O O . ARG A 1 79 ? 9.715 11.435 -38.485 1.00 56.34 79 ARG A O 1
ATOM 643 N N . SER A 1 80 ? 10.707 11.032 -36.507 1.00 58.06 80 SER A N 1
ATOM 644 C CA . SER A 1 80 ? 11.287 12.375 -36.347 1.00 58.06 80 SER A CA 1
ATOM 645 C C . SER A 1 80 ? 12.374 12.714 -37.375 1.00 58.06 80 SER A C 1
ATOM 647 O O . SER A 1 80 ? 12.630 13.892 -37.602 1.00 58.06 80 SER A O 1
ATOM 649 N N . ARG A 1 81 ? 13.028 11.718 -37.994 1.00 57.41 81 ARG A N 1
ATOM 650 C CA . ARG A 1 81 ? 14.034 11.954 -39.049 1.00 57.41 81 ARG A CA 1
ATOM 651 C C . ARG A 1 81 ? 13.418 12.179 -40.433 1.00 57.41 81 ARG A C 1
ATOM 653 O O . ARG A 1 81 ? 14.047 12.832 -41.253 1.00 57.41 81 ARG A O 1
ATOM 660 N N . ASN A 1 82 ? 12.203 11.685 -40.678 1.00 54.44 82 ASN A N 1
ATOM 661 C CA . ASN A 1 82 ? 11.515 11.822 -41.970 1.00 54.44 82 ASN A CA 1
ATOM 662 C C . ASN A 1 82 ? 10.617 13.068 -42.080 1.00 54.44 82 ASN A C 1
ATOM 664 O O . ASN A 1 82 ? 10.142 13.360 -43.169 1.00 54.44 82 ASN A O 1
ATOM 668 N N . THR A 1 83 ? 10.371 13.797 -40.988 1.00 55.97 83 THR A N 1
ATOM 669 C CA . THR A 1 83 ? 9.608 15.066 -40.983 1.00 55.97 83 THR A CA 1
ATOM 670 C C . THR A 1 83 ? 10.486 16.321 -40.989 1.00 55.97 83 THR A C 1
ATOM 672 O O . THR A 1 83 ? 9.955 17.423 -40.919 1.00 55.97 83 THR A O 1
ATOM 675 N N . SER A 1 84 ? 11.812 16.168 -41.053 1.00 52.88 84 SER A N 1
ATOM 676 C CA . SER A 1 84 ? 12.780 17.279 -41.081 1.00 52.88 84 SER A CA 1
ATOM 677 C C . SER A 1 84 ? 13.373 17.533 -42.476 1.00 52.88 84 SER A C 1
ATOM 679 O O . SER A 1 84 ? 14.475 18.071 -42.572 1.00 52.88 84 SER A O 1
ATOM 681 N N . ILE A 1 85 ? 12.671 17.126 -43.540 1.00 46.56 85 ILE A N 1
ATOM 682 C CA . ILE A 1 85 ? 13.012 17.410 -44.944 1.00 46.56 85 ILE A CA 1
ATOM 683 C C . ILE A 1 85 ? 11.835 18.134 -45.591 1.00 46.56 85 ILE A C 1
ATOM 685 O O . ILE A 1 85 ? 10.694 17.667 -45.370 1.00 46.56 85 ILE A O 1
#

InterPro domains:
  IPR027417 P-loop containing nucleoside triphosphate hydrolase [G3DSA:3.40.50.300] (1-56)
  IPR027417 P-loop containing nucleoside triphosphate hydrolase [SSF52540] (1-73)